Protein AF-A0A7R9XYC4-F1 (afdb_monomer)

Secondary structure (DSSP, 8-state):
--S--HHHHHHHHHHHHHTTSTT----HHHHHHHHHHHHHHHHHHHHHHHHHTTS-TTTHHHHHHHHHHHHHH-HHHHTTTSTT--SHHHHHHHHHHHHHHHHHHHHTSGGGGGHHHHHHHHHHHHHHH-GGGG-

InterPro domains:
  IPR003674 Oligosaccharyl transferase, STT3 subunit [PTHR13872] (1-135)
  IPR048307 Oligosaccharyl transferase STT3, N-terminal domain [PF02516] (3-135)

Mean predicted aligned error: 4.28 Å

Foldseek 3Di:
DPDQCLLVCVLVVVQVVQVVDPPGDDDSLQSLQCVLVVLLLLLLQLQLLVQLPPDDPVCSNVSSVVSSVCSSPPPVSCVCRHGPNNALSSNLSNLVSQLSSLVSQCPPDPVSVVSVVVSVVSLVSNVSRDPVSVD

Nearest PDB structures (foldseek):
  8age-assembly1_A  TM=9.528E-01  e=1.231E-05  Saccharomyces cerevisiae
  8agb-assembly1_A  TM=8.982E-01  e=1.904E-05  Saccharomyces cerevisiae
  8agc-assembly1_A  TM=9.348E-01  e=1.038E-04  Saccharomyces cerevisiae
  7oci-assembly1_F  TM=9.139E-01  e=7.762E-05  Saccharomyces cerevisiae S288C

Structure (mmCIF, N/CA/C/O backbone):
data_AF-A0A7R9XYC4-F1
#
_entry.id   AF-A0A7R9XYC4-F1
#
loop_
_atom_site.group_PDB
_atom_site.id
_atom_site.type_symbol
_atom_site.label_atom_id
_atom_site.label_alt_id
_atom_site.label_comp_id
_atom_site.label_asym_id
_atom_site.label_entity_id
_atom_site.label_seq_id
_atom_site.pdbx_PDB_ins_code
_atom_site.Cartn_x
_atom_site.Cartn_y
_atom_site.Cartn_z
_atom_site.occupancy
_atom_site.B_iso_or_equiv
_atom_site.auth_seq_id
_atom_site.auth_comp_id
_atom_site.auth_asym_id
_atom_site.auth_atom_id
_atom_site.pdbx_PDB_model_num
ATOM 1 N N . THR A 1 1 ? 11.540 -22.189 -12.473 1.00 45.19 1 THR A N 1
ATOM 2 C CA . THR A 1 1 ? 11.626 -20.869 -11.814 1.00 45.19 1 THR A CA 1
ATOM 3 C C . THR A 1 1 ? 10.891 -20.945 -10.492 1.00 45.19 1 THR A C 1
ATOM 5 O O . THR A 1 1 ? 9.683 -21.109 -10.484 1.00 45.19 1 THR A O 1
ATOM 8 N N . THR A 1 2 ? 11.618 -20.912 -9.378 1.00 68.38 2 THR A N 1
ATOM 9 C CA . THR A 1 2 ? 11.099 -21.073 -8.003 1.00 68.38 2 THR A CA 1
ATOM 10 C C . THR A 1 2 ? 11.042 -19.719 -7.289 1.00 68.38 2 THR A C 1
ATOM 12 O O . THR A 1 2 ? 11.655 -19.526 -6.246 1.00 68.38 2 THR A O 1
ATOM 15 N N . ILE A 1 3 ? 10.361 -18.748 -7.905 1.00 80.00 3 ILE A N 1
ATOM 16 C CA . ILE A 1 3 ? 10.294 -17.357 -7.432 1.00 80.00 3 ILE A CA 1
ATOM 17 C C . ILE A 1 3 ? 8.845 -16.885 -7.314 1.00 80.00 3 ILE A C 1
ATOM 19 O O . ILE A 1 3 ? 7.984 -17.325 -8.076 1.00 80.00 3 ILE A O 1
ATOM 23 N N . TYR A 1 4 ? 8.608 -15.965 -6.382 1.00 85.25 4 TYR A N 1
ATOM 24 C CA . TYR A 1 4 ? 7.346 -15.248 -6.216 1.00 85.25 4 TYR A CA 1
ATOM 25 C C . TYR A 1 4 ? 7.124 -14.318 -7.427 1.00 85.25 4 TYR A C 1
ATOM 27 O O . TYR A 1 4 ? 7.972 -13.459 -7.670 1.00 85.25 4 TYR A O 1
ATOM 35 N N . PRO A 1 5 ? 6.058 -14.501 -8.236 1.00 90.38 5 PRO A N 1
ATOM 36 C CA . PRO A 1 5 ? 5.902 -13.796 -9.511 1.00 90.38 5 PRO A CA 1
ATOM 37 C C . PRO A 1 5 ? 5.153 -12.451 -9.402 1.00 90.38 5 PRO A C 1
ATOM 39 O O . PRO A 1 5 ? 4.968 -11.754 -10.403 1.00 90.38 5 PRO A O 1
ATOM 42 N N . GLY A 1 6 ? 4.653 -12.100 -8.212 1.00 88.50 6 GLY A N 1
ATOM 43 C CA . GLY A 1 6 ? 3.747 -10.969 -7.996 1.00 88.50 6 GLY A CA 1
ATOM 44 C C . GLY A 1 6 ? 4.356 -9.620 -8.373 1.00 88.50 6 GLY A C 1
ATOM 45 O O . GLY A 1 6 ? 3.670 -8.784 -8.959 1.00 88.50 6 GLY A O 1
ATOM 46 N N . MET A 1 7 ? 5.654 -9.423 -8.127 1.00 91.31 7 MET A N 1
ATOM 47 C CA . MET A 1 7 ? 6.351 -8.201 -8.530 1.00 91.31 7 MET A CA 1
ATOM 48 C C . MET A 1 7 ? 6.422 -8.061 -10.058 1.00 91.31 7 MET A C 1
ATOM 50 O O . MET A 1 7 ? 6.097 -7.002 -10.590 1.00 91.31 7 MET A O 1
ATOM 54 N N . GLN A 1 8 ? 6.809 -9.117 -10.779 1.00 92.38 8 GLN A N 1
ATOM 55 C CA . GLN A 1 8 ? 6.960 -9.074 -12.236 1.00 92.38 8 GLN A CA 1
ATOM 56 C C . GLN A 1 8 ? 5.610 -8.826 -12.915 1.00 92.38 8 GLN A C 1
ATOM 58 O O . GLN A 1 8 ? 5.532 -8.013 -13.835 1.00 92.38 8 GLN A O 1
ATOM 63 N N . PHE A 1 9 ? 4.537 -9.463 -12.430 1.00 92.62 9 PHE A N 1
ATOM 64 C CA . PHE A 1 9 ? 3.180 -9.183 -12.905 1.00 92.62 9 PHE A CA 1
ATOM 65 C C . PHE A 1 9 ? 2.734 -7.748 -12.596 1.00 92.62 9 PHE A C 1
ATOM 67 O O . PHE A 1 9 ? 2.091 -7.127 -13.439 1.00 92.62 9 PHE A O 1
ATOM 74 N N . THR A 1 10 ? 3.115 -7.193 -11.443 1.00 93.12 10 THR A N 1
ATOM 75 C CA . THR A 1 10 ? 2.818 -5.796 -11.083 1.00 93.12 10 THR A CA 1
ATOM 76 C C . THR A 1 10 ? 3.532 -4.816 -12.010 1.00 93.12 10 THR A C 1
ATOM 78 O O . THR A 1 10 ? 2.886 -3.952 -12.599 1.00 93.12 10 THR A O 1
ATOM 81 N N . ALA A 1 11 ? 4.840 -4.985 -12.217 1.00 93.00 11 ALA A N 1
ATOM 82 C CA . ALA A 1 11 ? 5.628 -4.132 -13.103 1.00 93.00 11 ALA A CA 1
ATOM 83 C C . ALA A 1 11 ? 5.150 -4.218 -14.565 1.00 93.00 11 ALA A C 1
ATOM 85 O O . ALA A 1 11 ? 4.949 -3.190 -15.208 1.00 93.00 11 ALA A O 1
ATOM 86 N N . ALA A 1 12 ? 4.888 -5.427 -15.078 1.00 93.81 12 ALA A N 1
ATOM 87 C CA . ALA A 1 12 ? 4.342 -5.619 -16.423 1.00 93.81 12 ALA A CA 1
ATOM 88 C C . ALA A 1 12 ? 2.922 -5.040 -16.568 1.00 93.81 12 ALA A C 1
ATOM 90 O O . ALA A 1 12 ? 2.599 -4.446 -17.595 1.00 93.81 12 ALA A O 1
ATOM 91 N N . GLY A 1 13 ? 2.083 -5.168 -15.534 1.00 93.38 13 GLY A N 1
ATOM 92 C CA . GLY A 1 13 ? 0.748 -4.573 -15.487 1.00 93.38 13 GLY A CA 1
ATOM 93 C C . GLY A 1 13 ? 0.791 -3.046 -15.546 1.00 93.38 13 GLY A C 1
ATOM 94 O O . GLY A 1 13 ? 0.090 -2.454 -16.362 1.00 93.38 13 GLY A O 1
ATOM 95 N N . ILE A 1 14 ? 1.661 -2.413 -14.751 1.00 93.06 14 ILE A N 1
ATOM 96 C CA . ILE A 1 14 ? 1.870 -0.956 -14.762 1.00 93.06 14 ILE A CA 1
ATOM 97 C C . ILE A 1 14 ? 2.427 -0.497 -16.116 1.00 93.06 14 ILE A C 1
ATOM 99 O O . ILE A 1 14 ? 1.911 0.459 -16.688 1.00 93.06 14 ILE A O 1
ATOM 103 N N . TYR A 1 15 ? 3.425 -1.193 -16.667 1.00 95.25 15 TYR A N 1
ATOM 104 C CA . TYR A 1 15 ? 3.992 -0.886 -17.983 1.00 95.25 15 TYR A CA 1
ATOM 105 C C . TYR A 1 15 ? 2.940 -0.932 -19.102 1.00 95.25 15 TYR A C 1
ATOM 107 O O . TYR A 1 15 ? 2.854 0.000 -19.903 1.00 95.25 15 TYR A O 1
ATOM 115 N N . ASN A 1 16 ? 2.108 -1.977 -19.133 1.00 93.69 16 ASN A N 1
ATOM 116 C CA . ASN A 1 16 ? 1.032 -2.101 -20.116 1.00 93.69 16 ASN A CA 1
ATOM 117 C C . ASN A 1 16 ? -0.069 -1.051 -19.898 1.00 93.69 16 ASN A C 1
ATOM 119 O O . ASN A 1 16 ? -0.597 -0.523 -20.870 1.00 93.69 16 ASN A O 1
ATOM 123 N N . ALA A 1 17 ? -0.404 -0.725 -18.646 1.00 92.62 17 ALA A N 1
ATOM 124 C CA . ALA A 1 17 ? -1.404 0.292 -18.328 1.00 92.62 17 ALA A CA 1
ATOM 125 C C . ALA A 1 17 ? -0.947 1.707 -18.718 1.00 92.62 17 ALA A C 1
ATOM 127 O O . ALA A 1 17 ? -1.745 2.467 -19.256 1.00 92.62 17 ALA A O 1
ATOM 128 N N . LEU A 1 18 ? 0.326 2.053 -18.492 1.00 91.69 18 LEU A N 1
ATOM 129 C CA . LEU A 1 18 ? 0.885 3.356 -18.864 1.00 91.69 18 LEU A CA 1
ATOM 130 C C . LEU A 1 18 ? 0.991 3.519 -20.384 1.00 91.69 18 LEU A C 1
ATOM 132 O O . LEU A 1 18 ? 0.533 4.527 -20.907 1.00 91.69 18 LEU A O 1
ATOM 136 N N . ASN A 1 19 ? 1.509 2.516 -21.100 1.00 92.12 19 ASN A N 1
ATOM 137 C CA . ASN A 1 19 ? 1.622 2.567 -22.565 1.00 92.12 19 ASN A CA 1
ATOM 138 C C . ASN A 1 19 ? 0.281 2.335 -23.302 1.00 92.12 19 ASN A C 1
ATOM 140 O O . ASN A 1 19 ? 0.233 2.413 -24.527 1.00 92.12 19 ASN A O 1
ATOM 144 N N . ALA A 1 20 ? -0.813 2.057 -22.581 1.00 92.19 20 ALA A N 1
ATOM 145 C CA . ALA A 1 20 ? -2.172 2.090 -23.128 1.00 92.19 20 ALA A CA 1
ATOM 146 C C . ALA A 1 20 ? -2.785 3.506 -23.126 1.00 92.19 20 ALA A C 1
ATOM 148 O O . ALA A 1 20 ? -3.834 3.715 -23.739 1.00 92.19 20 ALA A O 1
ATOM 149 N N . ILE A 1 21 ? -2.163 4.475 -22.442 1.00 92.69 21 ILE A N 1
ATOM 150 C CA . ILE A 1 21 ? -2.598 5.874 -22.436 1.00 92.69 21 ILE A CA 1
ATOM 151 C C . ILE A 1 21 ? -2.022 6.566 -23.687 1.00 92.69 21 ILE A C 1
ATOM 153 O O . ILE A 1 21 ? -0.812 6.491 -23.910 1.00 92.69 21 ILE A O 1
ATOM 157 N N . PRO A 1 22 ? -2.845 7.253 -24.504 1.00 89.06 22 PRO A N 1
ATOM 158 C CA . PRO A 1 22 ? -2.348 8.056 -25.619 1.00 89.06 22 PRO A CA 1
ATOM 159 C C . PRO A 1 22 ? -1.287 9.071 -25.173 1.00 89.06 22 PRO A C 1
ATOM 161 O O . PRO A 1 22 ? -1.381 9.634 -24.084 1.00 89.06 22 PRO A O 1
ATOM 164 N N . ASP A 1 23 ? -0.285 9.294 -26.023 1.00 87.75 23 ASP A N 1
ATOM 165 C CA . ASP A 1 23 ? 0.832 10.230 -25.809 1.00 87.75 23 ASP A CA 1
ATOM 166 C C . ASP A 1 23 ? 1.759 9.925 -24.606 1.00 87.75 23 ASP A C 1
ATOM 168 O O . ASP A 1 23 ? 2.667 10.703 -24.310 1.00 87.75 23 ASP A O 1
ATOM 172 N N . VAL A 1 24 ? 1.606 8.767 -23.947 1.00 87.94 24 VAL A N 1
ATOM 173 C CA . VAL A 1 24 ? 2.478 8.305 -22.853 1.00 87.94 24 VAL A CA 1
ATOM 174 C C . VAL A 1 24 ? 3.363 7.150 -23.325 1.00 87.94 24 VAL A C 1
ATOM 176 O O . VAL A 1 24 ? 2.907 6.023 -23.493 1.00 87.94 24 VAL A O 1
ATOM 179 N N . THR A 1 25 ? 4.661 7.415 -23.491 1.00 88.12 25 THR A N 1
ATOM 180 C CA . THR A 1 25 ? 5.680 6.387 -23.771 1.00 88.12 25 THR A CA 1
ATOM 181 C C . THR A 1 25 ? 6.612 6.234 -22.574 1.00 88.12 25 THR A C 1
ATOM 183 O O . THR A 1 25 ? 7.404 7.134 -22.293 1.00 88.12 25 THR A O 1
ATOM 186 N N . VAL A 1 26 ? 6.537 5.102 -21.871 1.00 91.50 26 VAL A N 1
ATOM 187 C CA . VAL A 1 26 ? 7.341 4.829 -20.664 1.00 91.50 26 VAL A CA 1
ATOM 188 C C . VAL A 1 26 ? 8.095 3.521 -20.853 1.00 91.50 26 VAL A C 1
ATOM 190 O O . VAL A 1 26 ? 7.488 2.508 -21.210 1.00 91.50 26 VAL A O 1
ATOM 193 N N . SER A 1 27 ? 9.410 3.509 -20.610 1.00 94.12 27 SER A N 1
ATOM 194 C CA . SER A 1 27 ? 10.187 2.276 -20.733 1.00 94.12 27 SER A CA 1
ATOM 195 C C . SER A 1 27 ? 9.921 1.340 -19.551 1.00 94.12 27 SER A C 1
ATOM 197 O O . SER A 1 27 ? 9.598 1.766 -18.441 1.00 94.12 27 SER A O 1
ATOM 199 N N . LEU A 1 28 ? 10.108 0.033 -19.756 1.00 92.62 28 LEU A N 1
ATOM 200 C CA . LEU A 1 28 ? 10.004 -0.936 -18.660 1.00 92.62 28 LEU A CA 1
ATOM 201 C C . LEU A 1 28 ? 11.035 -0.656 -17.549 1.00 92.62 28 LEU A C 1
ATOM 203 O O . LEU A 1 28 ? 10.770 -0.946 -16.386 1.00 92.62 28 LEU A O 1
ATOM 207 N N . ASN A 1 29 ? 12.187 -0.061 -17.887 1.00 94.06 29 ASN A N 1
ATOM 208 C CA . ASN A 1 29 ? 13.193 0.326 -16.903 1.00 94.06 29 ASN A CA 1
ATOM 209 C C . ASN A 1 29 ? 12.672 1.428 -15.969 1.00 94.06 29 ASN A C 1
ATOM 211 O O . ASN A 1 29 ? 12.776 1.269 -14.755 1.00 94.06 29 ASN A O 1
ATOM 215 N N . ASP A 1 30 ? 12.032 2.468 -16.514 1.00 93.94 30 ASP A N 1
ATOM 216 C CA . ASP A 1 30 ? 11.442 3.557 -15.724 1.00 93.94 30 ASP A CA 1
ATOM 217 C C . ASP A 1 30 ? 10.398 3.014 -14.738 1.00 93.94 30 ASP A C 1
ATOM 219 O O . ASP A 1 30 ? 10.410 3.359 -13.556 1.00 93.94 30 ASP A O 1
ATOM 223 N N . VAL A 1 31 ? 9.534 2.097 -15.194 1.00 93.94 31 VAL A N 1
ATOM 224 C CA . VAL A 1 31 ? 8.543 1.439 -14.327 1.00 93.94 31 VAL A CA 1
ATOM 225 C C . VAL A 1 31 ? 9.228 0.691 -13.183 1.00 93.94 31 VAL A C 1
ATOM 227 O O . VAL A 1 31 ? 8.857 0.886 -12.027 1.00 93.94 31 VAL A O 1
ATOM 230 N N . CYS A 1 32 ? 10.251 -0.119 -13.465 1.00 93.62 32 CYS A N 1
ATOM 231 C CA . CYS A 1 32 ? 10.986 -0.839 -12.423 1.00 93.62 32 CYS A CA 1
ATOM 232 C C . CYS A 1 32 ? 11.729 0.102 -11.454 1.00 93.62 32 CYS A C 1
ATOM 234 O O . CYS A 1 32 ? 11.804 -0.184 -10.261 1.00 93.62 32 CYS A O 1
ATOM 236 N N . VAL A 1 33 ? 12.241 1.241 -11.927 1.00 94.56 33 VAL A N 1
ATOM 237 C CA . VAL A 1 33 ? 12.933 2.232 -11.086 1.00 94.56 33 VAL A CA 1
ATOM 238 C C . VAL A 1 33 ? 11.961 2.979 -10.168 1.00 94.56 33 VAL A C 1
ATOM 240 O O . VAL A 1 33 ? 12.265 3.160 -8.987 1.00 94.56 33 VAL A O 1
ATOM 243 N N . PHE A 1 34 ? 10.790 3.392 -10.662 1.00 94.38 34 PHE A N 1
ATOM 244 C CA . PHE A 1 34 ? 9.845 4.211 -9.890 1.00 94.38 34 PHE A CA 1
ATOM 245 C C . PHE A 1 34 ? 8.793 3.413 -9.103 1.00 94.38 34 PHE A C 1
ATOM 247 O O . PHE A 1 34 ? 8.240 3.946 -8.138 1.00 94.38 34 PHE A O 1
ATOM 254 N N . MET A 1 35 ? 8.538 2.142 -9.438 1.00 94.19 35 MET A N 1
ATOM 255 C CA . MET A 1 35 ? 7.568 1.302 -8.719 1.00 94.19 35 MET A CA 1
ATOM 256 C C . MET A 1 35 ? 7.848 1.208 -7.202 1.00 94.19 35 MET A C 1
ATOM 258 O O . MET A 1 35 ? 6.901 1.434 -6.447 1.00 94.19 35 MET A O 1
ATOM 262 N N . PRO A 1 36 ? 9.084 0.968 -6.706 1.00 93.88 36 PRO A N 1
ATOM 263 C CA . PRO A 1 36 ? 9.359 0.930 -5.265 1.00 93.88 36 PRO A CA 1
ATOM 264 C C . PRO A 1 36 ? 8.945 2.218 -4.541 1.00 93.88 36 PRO A C 1
ATOM 266 O O . PRO A 1 36 ? 8.284 2.170 -3.502 1.00 93.88 36 PRO A O 1
ATOM 269 N N . ALA A 1 37 ? 9.251 3.375 -5.138 1.00 94.00 37 ALA A N 1
ATOM 270 C CA . ALA A 1 37 ? 8.909 4.679 -4.583 1.00 94.00 37 ALA A CA 1
ATOM 271 C C . ALA A 1 37 ? 7.388 4.918 -4.572 1.00 94.00 37 ALA A C 1
ATOM 273 O O . ALA A 1 37 ? 6.848 5.357 -3.557 1.00 94.00 37 ALA A O 1
ATOM 274 N N . ALA A 1 38 ? 6.676 4.575 -5.651 1.00 94.19 38 ALA A N 1
ATOM 275 C CA . ALA A 1 38 ? 5.216 4.688 -5.709 1.00 94.19 38 ALA A CA 1
ATOM 276 C C . ALA A 1 38 ? 4.521 3.785 -4.669 1.00 94.19 38 ALA A C 1
ATOM 278 O O . ALA A 1 38 ? 3.602 4.219 -3.971 1.00 94.19 38 ALA A O 1
ATOM 279 N N . PHE A 1 39 ? 5.001 2.550 -4.506 1.00 93.75 39 PHE A N 1
ATOM 280 C CA . PHE A 1 39 ? 4.482 1.614 -3.509 1.00 93.75 39 PHE A CA 1
ATOM 281 C C . PHE A 1 39 ? 4.793 2.069 -2.072 1.00 93.75 39 PHE A C 1
ATOM 283 O O . PHE A 1 39 ? 3.929 1.960 -1.204 1.00 93.75 39 PHE A O 1
ATOM 290 N N . SER A 1 40 ? 5.935 2.723 -1.820 1.00 93.44 40 SER A N 1
ATOM 291 C CA . SER A 1 40 ? 6.249 3.319 -0.507 1.00 93.44 40 SER A CA 1
ATOM 292 C C . SER A 1 40 ? 5.189 4.322 -0.012 1.00 93.44 40 SER A C 1
ATOM 294 O O . SER A 1 40 ? 4.877 4.358 1.187 1.00 93.44 40 SER A O 1
ATOM 296 N N . VAL A 1 41 ? 4.596 5.095 -0.932 1.00 95.00 41 VAL A N 1
ATOM 297 C CA . VAL A 1 41 ? 3.526 6.060 -0.642 1.00 95.00 41 VAL A CA 1
ATOM 298 C C . VAL A 1 41 ? 2.235 5.320 -0.297 1.00 95.00 41 VAL A C 1
ATOM 300 O O . VAL A 1 41 ? 1.602 5.637 0.708 1.00 95.00 41 VAL A O 1
ATOM 303 N N . LEU A 1 42 ? 1.879 4.287 -1.066 1.00 95.12 42 LEU A N 1
ATOM 304 C CA . LEU A 1 42 ? 0.715 3.438 -0.787 1.00 95.12 42 LEU A CA 1
ATOM 305 C C . LEU A 1 42 ? 0.833 2.727 0.571 1.00 95.12 42 LEU A C 1
ATOM 307 O O . LEU A 1 42 ? -0.123 2.739 1.343 1.00 95.12 42 LEU A O 1
ATOM 311 N N . ALA A 1 43 ? 2.007 2.185 0.909 1.00 95.25 43 ALA A N 1
ATOM 312 C CA . ALA A 1 43 ? 2.271 1.602 2.225 1.00 95.25 43 ALA A CA 1
ATOM 313 C C . ALA A 1 43 ? 2.085 2.626 3.357 1.00 95.25 43 ALA A C 1
ATOM 315 O O . ALA A 1 43 ? 1.465 2.327 4.376 1.00 95.25 43 ALA A O 1
ATOM 316 N N . SER A 1 44 ? 2.565 3.859 3.163 1.00 96.00 44 SER A N 1
ATOM 317 C CA . SER A 1 44 ? 2.388 4.947 4.134 1.00 96.00 44 SER A CA 1
ATOM 318 C C . SER A 1 44 ? 0.912 5.306 4.330 1.00 96.00 44 SER A C 1
ATOM 320 O O . SER A 1 44 ? 0.467 5.465 5.467 1.00 96.00 44 SER A O 1
ATOM 322 N N . LEU A 1 45 ? 0.127 5.351 3.247 1.00 96.50 45 LEU A N 1
ATOM 323 C CA . LEU A 1 45 ? -1.321 5.572 3.299 1.00 96.50 45 LEU A CA 1
ATOM 324 C C . LEU A 1 45 ? -2.065 4.425 4.000 1.00 96.50 45 LEU A C 1
ATOM 326 O O . LEU A 1 45 ? -2.943 4.696 4.819 1.00 96.50 45 LEU A O 1
ATOM 330 N N . PHE A 1 46 ? -1.710 3.161 3.746 1.00 96.62 46 PHE A N 1
ATOM 331 C CA . PHE A 1 46 ? -2.316 2.022 4.444 1.00 96.62 46 PHE A CA 1
ATOM 332 C C . PHE A 1 46 ? -1.968 2.002 5.937 1.00 96.62 46 PHE A C 1
ATOM 334 O O . PHE A 1 46 ? -2.862 1.794 6.755 1.00 96.62 46 PHE A O 1
ATOM 341 N N . THR A 1 47 ? -0.724 2.311 6.319 1.00 96.56 47 THR A N 1
ATOM 342 C CA . THR A 1 47 ? -0.334 2.511 7.727 1.00 96.56 47 THR A CA 1
ATOM 343 C C . THR A 1 47 ? -1.147 3.635 8.383 1.00 96.56 47 THR A C 1
ATOM 345 O O . THR A 1 47 ? -1.639 3.474 9.501 1.00 96.56 47 THR A O 1
ATOM 348 N N . GLY A 1 48 ? -1.389 4.736 7.662 1.00 96.75 48 GLY A N 1
ATOM 349 C CA . GLY A 1 48 ? -2.335 5.783 8.063 1.00 96.75 48 GLY A CA 1
ATOM 350 C C . GLY A 1 48 ? -3.762 5.275 8.266 1.00 96.75 48 GLY A C 1
ATOM 351 O O . GLY A 1 48 ? -4.392 5.593 9.270 1.00 96.75 48 GLY A O 1
ATOM 352 N N . GLY A 1 49 ? -4.261 4.445 7.348 1.00 95.88 49 GLY A N 1
ATOM 353 C CA . GLY A 1 49 ? -5.579 3.812 7.436 1.00 95.88 49 GLY A CA 1
ATOM 354 C C . GLY A 1 49 ? -5.721 2.864 8.631 1.00 95.88 49 GLY A C 1
ATOM 355 O O . GLY A 1 49 ? -6.759 2.867 9.292 1.00 95.88 49 GLY A O 1
ATOM 356 N N . ILE A 1 50 ? -4.674 2.100 8.963 1.00 96.19 50 ILE A N 1
ATOM 357 C CA . ILE A 1 50 ? -4.632 1.250 10.167 1.00 96.19 50 ILE A CA 1
ATOM 358 C C . ILE A 1 50 ? -4.731 2.105 11.437 1.00 96.19 50 ILE A C 1
ATOM 360 O O . ILE A 1 50 ? -5.417 1.695 12.368 1.00 96.19 50 ILE A O 1
ATOM 364 N N . ALA A 1 51 ? -4.084 3.277 11.463 1.00 96.12 51 ALA A N 1
ATOM 365 C CA . ALA A 1 51 ? -4.112 4.226 12.581 1.00 96.12 51 ALA A CA 1
ATOM 366 C C . ALA A 1 51 ? -5.346 5.157 12.610 1.00 96.12 51 ALA A C 1
ATOM 368 O O . ALA A 1 51 ? -5.602 5.800 13.630 1.00 96.12 51 ALA A O 1
ATOM 369 N N . TRP A 1 52 ? -6.101 5.245 11.508 1.00 95.38 52 TRP A N 1
ATOM 370 C CA . TRP A 1 52 ? -7.437 5.853 11.450 1.00 95.38 52 TRP A CA 1
ATOM 371 C C . TRP A 1 52 ? -8.492 4.914 12.037 1.00 95.38 52 TRP A C 1
ATOM 373 O O . TRP A 1 52 ? -9.370 5.322 12.805 1.00 95.38 52 TRP A O 1
ATOM 383 N N . GLU A 1 53 ? -8.397 3.632 11.683 1.00 93.44 53 GLU A N 1
ATOM 384 C CA . GLU A 1 53 ? -8.907 2.582 12.549 1.00 93.44 53 GLU A CA 1
ATOM 385 C C . GLU A 1 53 ? -8.004 2.460 13.794 1.00 93.44 53 GLU A C 1
ATOM 387 O O . GLU A 1 53 ? -7.113 3.273 14.005 1.00 93.44 53 GLU A O 1
ATOM 392 N N . ALA A 1 54 ? -8.289 1.528 14.706 1.00 92.31 54 ALA A N 1
ATOM 393 C CA . ALA A 1 54 ? -7.812 1.561 16.098 1.00 92.31 54 ALA A CA 1
ATOM 394 C C . ALA A 1 54 ? -8.237 2.829 16.885 1.00 92.31 54 ALA A C 1
ATOM 396 O O . ALA A 1 54 ? -9.023 2.683 17.819 1.00 92.31 54 ALA A O 1
ATOM 397 N N . ALA A 1 55 ? -7.794 4.031 16.494 1.00 92.94 55 ALA A N 1
ATOM 398 C CA . ALA A 1 55 ? -7.946 5.309 17.191 1.00 92.94 55 ALA A CA 1
ATOM 399 C C . ALA A 1 55 ? -9.389 5.701 17.572 1.00 92.94 55 ALA A C 1
ATOM 401 O O . ALA A 1 55 ? -10.366 5.442 16.859 1.00 92.94 55 ALA A O 1
ATOM 402 N N . SER A 1 56 ? -9.491 6.404 18.705 1.00 89.44 56 SER A N 1
ATOM 403 C CA . SER A 1 56 ? -10.726 6.994 19.233 1.00 89.44 56 SER A CA 1
ATOM 404 C C . SER A 1 56 ? -11.279 8.083 18.315 1.00 89.44 56 SER A C 1
ATOM 406 O O . SER A 1 56 ? -10.526 8.806 17.665 1.00 89.44 56 SER A O 1
ATOM 408 N N . GLU A 1 57 ? -12.603 8.250 18.302 1.00 87.81 57 GLU A N 1
ATOM 409 C CA . GLU A 1 57 ? -13.315 9.039 17.283 1.00 87.81 57 GLU A CA 1
ATOM 410 C C . GLU A 1 57 ? -12.852 10.492 17.142 1.00 87.81 57 GLU A C 1
ATOM 412 O O . GLU A 1 57 ? -12.719 10.962 16.016 1.00 87.81 57 GLU A O 1
ATOM 417 N N . GLY A 1 58 ? -12.519 11.166 18.247 1.00 88.50 58 GLY A N 1
ATOM 418 C CA . GLY A 1 58 ? -12.009 12.542 18.220 1.00 88.50 58 GLY A CA 1
ATOM 419 C C . GLY A 1 58 ? -10.596 12.709 17.640 1.00 88.50 58 GLY A C 1
ATOM 420 O O . GLY A 1 58 ? -10.229 13.822 17.282 1.00 88.50 58 GLY A O 1
ATOM 421 N N . ASN A 1 59 ? -9.812 11.630 17.518 1.00 92.81 59 ASN A N 1
ATOM 422 C CA . ASN A 1 59 ? -8.382 11.691 17.180 1.00 92.81 59 ASN A CA 1
ATOM 423 C C . ASN A 1 59 ? -8.006 10.993 15.860 1.00 92.81 59 ASN A C 1
ATOM 425 O O . ASN A 1 59 ? -6.843 11.064 15.467 1.00 92.81 59 ASN A O 1
ATOM 429 N N . LYS A 1 60 ? -8.950 10.345 15.156 1.00 92.56 60 LYS A N 1
ATOM 430 C CA . LYS A 1 60 ? -8.673 9.503 13.968 1.00 92.56 60 LYS A CA 1
ATOM 431 C C . LYS A 1 60 ? -7.813 10.195 12.905 1.00 92.56 60 LYS A C 1
ATOM 433 O O . LYS A 1 60 ? -6.831 9.620 12.445 1.00 92.56 60 LYS A O 1
ATOM 438 N N . ALA A 1 61 ? -8.140 11.443 12.560 1.00 93.75 61 ALA A N 1
ATOM 439 C CA . ALA A 1 61 ? -7.380 12.219 11.579 1.00 93.75 61 ALA A CA 1
ATOM 440 C C . ALA A 1 61 ? -5.943 12.504 12.048 1.00 93.75 61 ALA A C 1
ATOM 442 O O . ALA A 1 61 ? -4.996 12.269 11.302 1.00 93.75 61 ALA A O 1
ATOM 443 N N . SER A 1 62 ? -5.771 12.941 13.298 1.00 94.81 62 SER A N 1
ATOM 444 C CA . SER A 1 62 ? -4.458 13.216 13.891 1.00 94.81 62 SER A CA 1
ATOM 445 C C . SER A 1 62 ? -3.592 11.955 13.965 1.00 94.81 62 SER A C 1
ATOM 447 O O . SER A 1 62 ? -2.430 11.985 13.567 1.00 94.81 62 SER A O 1
ATOM 449 N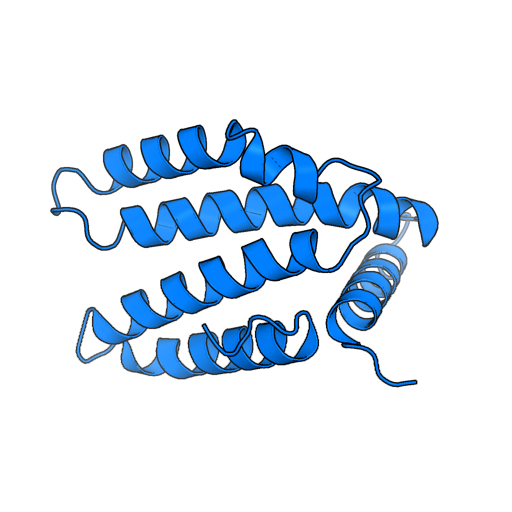 N . SER A 1 63 ? -4.161 10.830 14.412 1.00 95.38 63 SER A N 1
ATOM 450 C CA . SER A 1 63 ? -3.475 9.533 14.469 1.00 95.38 63 SER A CA 1
ATOM 451 C C . SER A 1 63 ? -3.044 9.046 13.084 1.00 95.38 63 SER A C 1
ATOM 453 O O . SER A 1 63 ? -1.899 8.626 12.921 1.00 95.38 63 SER A O 1
ATOM 455 N N . ALA A 1 64 ? -3.912 9.166 12.075 1.00 96.00 64 ALA A N 1
ATOM 456 C CA . ALA A 1 64 ? -3.594 8.797 10.699 1.00 96.00 64 ALA A CA 1
ATOM 457 C C . ALA A 1 64 ? -2.475 9.664 10.101 1.00 96.00 64 ALA A C 1
ATOM 459 O O . ALA A 1 64 ? -1.526 9.128 9.536 1.00 96.00 64 ALA A O 1
ATOM 460 N N . VAL A 1 65 ? -2.544 10.992 10.260 1.00 96.62 65 VAL A N 1
ATOM 461 C CA . VAL A 1 65 ? -1.520 11.923 9.749 1.00 96.62 65 VAL A CA 1
ATOM 462 C C . VAL A 1 65 ? -0.160 11.669 10.401 1.00 96.62 65 VAL A C 1
ATOM 464 O O . VAL A 1 65 ? 0.845 11.611 9.695 1.00 96.62 65 VAL A O 1
ATOM 467 N N . VAL A 1 66 ? -0.115 11.452 11.721 1.00 96.75 66 VAL A N 1
ATOM 468 C CA . VAL A 1 66 ? 1.132 11.110 12.427 1.00 96.75 66 VAL A CA 1
ATOM 469 C C . VAL A 1 66 ? 1.693 9.772 11.939 1.00 96.75 66 VAL A C 1
ATOM 471 O O . VAL A 1 66 ? 2.890 9.680 11.676 1.00 96.75 66 VAL A O 1
ATOM 474 N N . ALA A 1 67 ? 0.851 8.751 11.753 1.00 96.62 67 ALA A N 1
ATOM 475 C CA . ALA A 1 67 ? 1.286 7.448 11.251 1.00 96.62 67 ALA A CA 1
ATOM 476 C C . ALA A 1 67 ? 1.831 7.516 9.809 1.00 96.62 67 ALA A C 1
ATOM 478 O O . ALA A 1 67 ? 2.878 6.931 9.532 1.00 96.62 67 ALA A O 1
ATOM 479 N N . ILE A 1 68 ? 1.182 8.277 8.916 1.00 97.00 68 ILE A N 1
ATOM 480 C CA . ILE A 1 68 ? 1.670 8.536 7.548 1.00 97.00 68 ILE A CA 1
ATOM 481 C C . ILE A 1 68 ? 3.023 9.251 7.596 1.00 97.00 68 ILE A C 1
ATOM 483 O O . ILE A 1 68 ? 3.968 8.808 6.949 1.00 97.00 68 ILE A O 1
ATOM 487 N N . ALA A 1 69 ? 3.132 10.330 8.378 1.00 96.50 69 ALA A N 1
ATOM 488 C CA . ALA A 1 69 ? 4.352 11.128 8.474 1.00 96.50 69 ALA A CA 1
ATOM 489 C C . ALA A 1 69 ? 5.537 10.312 9.014 1.00 96.50 69 ALA A C 1
ATOM 491 O O . ALA A 1 69 ? 6.633 10.392 8.464 1.00 96.50 69 ALA A O 1
ATOM 492 N N . VAL A 1 70 ? 5.316 9.489 10.046 1.00 96.56 70 VAL A N 1
ATOM 493 C CA . VAL A 1 70 ? 6.346 8.601 10.606 1.00 96.56 70 VAL A CA 1
ATOM 494 C C . VAL A 1 70 ? 6.748 7.516 9.605 1.00 96.56 70 VAL A C 1
ATOM 496 O O . VAL A 1 70 ? 7.942 7.288 9.427 1.00 96.56 70 VAL A O 1
ATOM 499 N N . MET A 1 71 ? 5.792 6.874 8.924 1.00 95.62 71 MET A N 1
ATOM 500 C CA .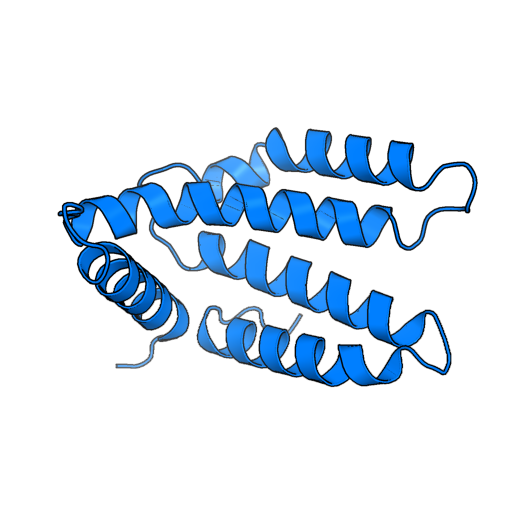 MET A 1 71 ? 6.091 5.833 7.932 1.00 95.62 71 MET A CA 1
ATOM 501 C C . MET A 1 71 ? 6.878 6.393 6.737 1.00 95.62 71 MET A C 1
ATOM 503 O O . MET A 1 71 ? 7.843 5.772 6.297 1.00 95.62 71 MET A O 1
ATOM 507 N N . ALA A 1 72 ? 6.524 7.592 6.263 1.00 94.12 72 ALA A N 1
ATOM 508 C CA . ALA A 1 72 ? 7.152 8.234 5.110 1.00 94.12 72 ALA A CA 1
ATOM 509 C C . ALA A 1 72 ? 8.634 8.599 5.323 1.00 94.12 72 ALA A C 1
ATOM 511 O O . ALA A 1 72 ? 9.397 8.612 4.360 1.00 94.12 72 ALA A O 1
ATOM 512 N N . ILE A 1 73 ? 9.054 8.887 6.563 1.00 94.31 73 ILE A N 1
ATOM 513 C CA . ILE A 1 73 ? 10.446 9.264 6.883 1.00 94.31 73 ILE A CA 1
ATOM 514 C C . ILE A 1 73 ? 11.265 8.138 7.529 1.00 94.31 73 ILE A C 1
ATOM 516 O O . ILE A 1 73 ? 12.456 8.320 7.766 1.00 94.31 73 ILE A O 1
ATOM 520 N N . GLN A 1 74 ? 10.651 6.995 7.851 1.00 94.56 74 GLN A N 1
ATOM 521 C CA . GLN A 1 74 ? 11.290 5.905 8.592 1.00 94.56 74 GLN A CA 1
ATOM 522 C C . GLN A 1 74 ? 12.440 5.274 7.776 1.00 94.56 74 GLN A C 1
ATOM 524 O O . GLN A 1 74 ? 12.167 4.611 6.770 1.00 94.56 74 GLN A O 1
ATOM 529 N N . PRO A 1 75 ? 13.717 5.380 8.211 1.00 91.88 75 PRO A N 1
ATOM 530 C CA . PRO A 1 75 ? 14.850 4.830 7.463 1.00 91.88 75 PRO A CA 1
ATOM 531 C C . PRO A 1 75 ? 14.723 3.335 7.138 1.00 91.88 75 PRO A C 1
ATOM 533 O O . PRO A 1 75 ? 15.097 2.911 6.048 1.00 91.88 75 PRO A O 1
ATOM 536 N N . GLY A 1 76 ? 14.138 2.535 8.040 1.00 90.31 76 GLY A N 1
ATOM 537 C CA . GLY A 1 76 ? 13.912 1.101 7.821 1.00 90.31 76 GLY A CA 1
ATOM 538 C C . GLY A 1 76 ? 12.963 0.762 6.661 1.00 90.31 76 GLY A C 1
ATOM 539 O O . GLY A 1 76 ? 13.098 -0.315 6.074 1.00 90.31 76 GLY A O 1
ATOM 540 N N . HIS A 1 77 ? 12.043 1.677 6.325 1.00 91.75 77 HIS A N 1
ATOM 541 C CA . HIS A 1 77 ? 11.145 1.599 5.164 1.00 91.75 77 HIS A CA 1
ATOM 542 C C . HIS A 1 77 ? 11.836 2.154 3.91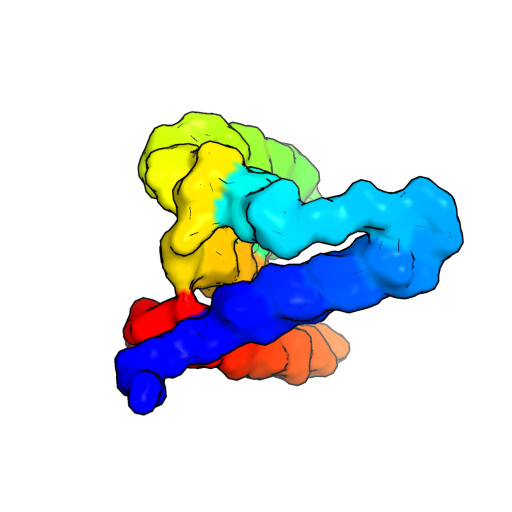3 1.00 91.75 77 HIS A C 1
ATOM 544 O O . HIS A 1 77 ? 11.899 1.486 2.884 1.00 91.75 77 HIS A O 1
ATOM 550 N N . LEU A 1 78 ? 12.471 3.326 4.027 1.00 90.62 78 LEU A N 1
ATOM 551 C CA . LEU A 1 78 ? 13.156 3.986 2.908 1.00 90.62 78 LEU A CA 1
ATOM 552 C C . LEU A 1 78 ? 14.268 3.127 2.287 1.00 90.62 78 LEU A C 1
ATOM 554 O O . LEU A 1 78 ? 14.357 3.051 1.063 1.00 90.62 78 LEU A O 1
ATOM 558 N N . MET A 1 79 ? 15.062 2.413 3.095 1.00 90.25 79 MET A N 1
ATOM 559 C CA . MET A 1 79 ? 16.107 1.500 2.594 1.00 90.25 79 MET A CA 1
ATOM 560 C C . MET A 1 79 ? 15.570 0.376 1.688 1.00 90.25 79 MET A C 1
ATOM 562 O O . MET A 1 79 ? 16.334 -0.181 0.906 1.00 90.25 79 MET A O 1
ATOM 566 N N . ARG A 1 80 ? 14.275 0.048 1.779 1.00 87.19 80 ARG A N 1
ATOM 567 C CA . ARG A 1 80 ? 13.605 -1.026 1.025 1.00 87.19 80 ARG A CA 1
ATOM 568 C C . ARG A 1 80 ? 12.731 -0.521 -0.118 1.00 87.19 80 ARG A C 1
ATOM 570 O O . ARG A 1 80 ? 12.137 -1.320 -0.835 1.00 87.19 80 ARG A O 1
ATOM 577 N N . SER A 1 81 ? 12.560 0.793 -0.244 1.00 90.06 81 SER A N 1
ATOM 578 C CA . SER A 1 81 ? 11.581 1.388 -1.163 1.00 90.06 81 SER A CA 1
ATOM 579 C C . SER A 1 81 ? 12.085 2.654 -1.865 1.00 90.06 81 SER A C 1
ATOM 581 O O . SER A 1 81 ? 11.301 3.389 -2.463 1.00 90.06 81 SER A O 1
ATOM 583 N N . VAL A 1 82 ? 13.395 2.915 -1.813 1.00 91.06 82 VAL A N 1
ATOM 584 C CA . VAL A 1 82 ? 14.046 3.969 -2.601 1.00 91.06 82 VAL A CA 1
ATOM 585 C C . VAL A 1 82 ? 13.906 3.688 -4.104 1.00 91.06 82 VAL A C 1
ATOM 587 O O . VAL A 1 82 ? 13.878 2.534 -4.536 1.00 91.06 82 VAL A O 1
ATOM 590 N N . ALA A 1 83 ? 13.818 4.741 -4.921 1.00 90.88 83 ALA A N 1
ATOM 591 C CA . ALA A 1 83 ? 13.794 4.597 -6.375 1.00 90.88 83 ALA A CA 1
ATOM 592 C C . ALA A 1 83 ? 15.028 3.810 -6.865 1.00 90.88 83 ALA A C 1
ATOM 594 O O . ALA A 1 83 ? 16.152 4.073 -6.440 1.00 90.88 83 ALA A O 1
ATOM 595 N N . GLY A 1 84 ? 14.804 2.822 -7.731 1.00 88.38 84 GLY A N 1
ATOM 596 C CA . GLY A 1 84 ? 15.819 1.872 -8.195 1.00 88.38 84 GLY A CA 1
ATOM 597 C C . GLY A 1 84 ? 15.984 0.607 -7.336 1.00 88.38 84 GLY A C 1
ATOM 598 O O . GLY A 1 84 ? 16.539 -0.370 -7.834 1.00 88.38 84 GLY A O 1
ATOM 599 N N . ALA A 1 85 ? 15.465 0.557 -6.101 1.00 89.19 85 ALA A N 1
ATOM 600 C CA . ALA A 1 85 ? 15.483 -0.652 -5.264 1.00 89.19 85 ALA A CA 1
ATOM 601 C C . ALA A 1 85 ? 14.354 -1.629 -5.648 1.00 89.19 85 ALA A C 1
ATOM 603 O O . ALA A 1 85 ? 13.401 -1.849 -4.900 1.00 89.19 85 ALA A O 1
ATOM 604 N N 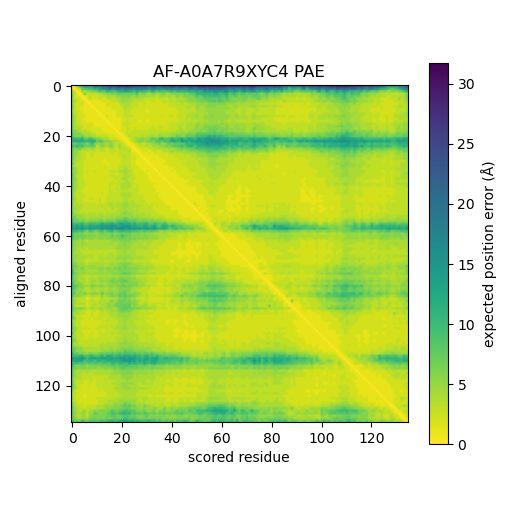. PHE A 1 86 ? 14.450 -2.197 -6.851 1.00 90.19 86 PHE A N 1
ATOM 605 C CA . PHE A 1 86 ? 13.482 -3.146 -7.408 1.00 90.19 86 PHE A CA 1
ATOM 606 C C . PHE A 1 86 ? 13.642 -4.552 -6.793 1.00 90.19 86 PHE A C 1
ATOM 608 O O . PHE A 1 86 ? 14.083 -5.493 -7.450 1.00 90.19 86 PHE A O 1
ATOM 615 N N . ASP A 1 87 ? 13.301 -4.677 -5.508 1.00 90.38 87 ASP A N 1
ATOM 616 C CA . ASP A 1 87 ? 13.282 -5.936 -4.751 1.00 90.38 87 ASP A CA 1
ATOM 617 C C . ASP A 1 87 ? 11.911 -6.178 -4.089 1.00 90.38 87 ASP A C 1
ATOM 619 O O . ASP A 1 87 ? 11.114 -5.253 -3.898 1.00 90.38 87 ASP A O 1
ATOM 623 N N . ASN A 1 88 ? 11.599 -7.441 -3.785 1.00 88.38 88 ASN A N 1
ATOM 624 C CA . ASN A 1 88 ? 10.275 -7.926 -3.386 1.00 88.38 88 ASN A CA 1
ATOM 625 C C . ASN A 1 88 ? 9.758 -7.232 -2.123 1.00 88.38 88 ASN A C 1
ATOM 627 O O . ASN A 1 88 ? 8.553 -7.037 -1.978 1.00 88.38 88 ASN A O 1
ATOM 631 N N . GLU A 1 89 ? 10.659 -6.806 -1.236 1.00 86.62 89 GLU A N 1
ATOM 632 C CA . GLU A 1 89 ? 10.313 -6.081 -0.013 1.00 86.62 89 GLU A CA 1
ATOM 633 C C . GLU A 1 89 ? 9.544 -4.773 -0.302 1.00 86.62 89 GLU A C 1
ATOM 635 O O . GLU A 1 89 ? 8.621 -4.434 0.439 1.00 86.62 89 GLU A O 1
ATOM 640 N N . SER A 1 90 ? 9.833 -4.087 -1.417 1.00 85.62 90 SER A N 1
ATOM 641 C CA . SER A 1 90 ? 9.174 -2.824 -1.800 1.00 85.62 90 SER A CA 1
ATOM 642 C C . SER A 1 90 ? 7.660 -2.972 -2.030 1.00 85.62 90 SER A C 1
ATOM 644 O O . SER A 1 90 ? 6.855 -2.162 -1.562 1.00 85.62 90 SER A O 1
ATOM 646 N N . VAL A 1 91 ? 7.252 -4.052 -2.703 1.00 90.31 91 VAL A N 1
ATOM 647 C CA . VAL A 1 91 ? 5.843 -4.407 -2.933 1.00 90.31 91 VAL A CA 1
ATOM 648 C C . VAL A 1 91 ? 5.238 -5.135 -1.731 1.00 90.31 91 VAL A C 1
ATOM 650 O O . VAL A 1 91 ? 4.062 -4.923 -1.425 1.00 90.31 91 VAL A O 1
ATOM 653 N N . ALA A 1 92 ? 6.032 -5.926 -1.001 1.00 91.12 92 ALA A N 1
ATOM 654 C CA . ALA A 1 92 ? 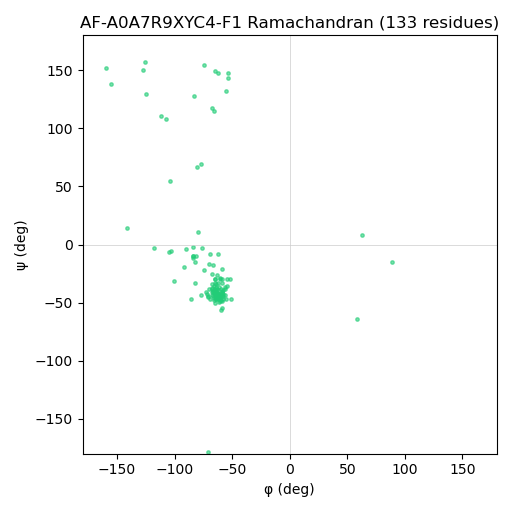5.592 -6.668 0.179 1.00 91.12 92 ALA A CA 1
ATOM 655 C C . ALA A 1 92 ? 5.093 -5.758 1.308 1.00 91.12 92 ALA A C 1
ATOM 657 O O . ALA A 1 92 ? 4.019 -6.004 1.855 1.00 91.12 92 ALA A O 1
ATOM 658 N N . VAL A 1 93 ? 5.823 -4.680 1.627 1.00 92.25 93 VAL A N 1
ATOM 659 C CA . VAL A 1 93 ? 5.443 -3.747 2.707 1.00 92.25 93 VAL A CA 1
ATOM 660 C C . VAL A 1 93 ? 4.098 -3.069 2.412 1.00 92.25 93 VAL A C 1
ATOM 662 O O . VAL A 1 93 ? 3.291 -2.848 3.315 1.00 92.25 93 VAL A O 1
ATOM 665 N N . THR A 1 94 ? 3.795 -2.815 1.138 1.00 93.50 94 THR A N 1
ATOM 666 C CA . THR A 1 94 ? 2.483 -2.304 0.707 1.00 93.50 94 THR A CA 1
ATOM 667 C C . THR A 1 94 ? 1.397 -3.376 0.795 1.00 93.50 94 THR A C 1
ATOM 669 O O . THR A 1 94 ? 0.285 -3.097 1.240 1.00 93.50 94 THR A O 1
ATOM 672 N N . ALA A 1 95 ? 1.710 -4.613 0.400 1.00 93.75 95 ALA A N 1
ATOM 673 C CA . ALA A 1 95 ? 0.770 -5.729 0.431 1.00 93.75 95 ALA A CA 1
ATOM 674 C C . ALA A 1 95 ? 0.344 -6.092 1.865 1.00 93.75 95 ALA A C 1
ATOM 676 O O . ALA A 1 95 ? -0.847 -6.277 2.122 1.00 93.75 95 ALA A O 1
ATOM 677 N N . ILE A 1 96 ? 1.288 -6.139 2.812 1.00 94.44 96 ILE A N 1
ATOM 678 C CA . ILE A 1 96 ? 1.007 -6.474 4.216 1.00 94.44 96 ILE A CA 1
ATOM 679 C C . ILE A 1 96 ? 0.235 -5.355 4.931 1.00 94.44 96 ILE A C 1
ATOM 681 O O . ILE A 1 96 ? -0.771 -5.625 5.587 1.00 94.44 96 ILE A O 1
ATOM 685 N N . THR A 1 97 ? 0.627 -4.088 4.743 1.00 95.00 97 THR A N 1
ATOM 686 C CA . THR A 1 97 ? -0.093 -2.937 5.321 1.00 95.00 97 THR A CA 1
ATOM 687 C C . THR A 1 97 ? -1.499 -2.803 4.734 1.00 95.00 97 THR A C 1
ATOM 689 O O . THR A 1 97 ? -2.457 -2.620 5.484 1.00 95.00 97 THR A O 1
ATOM 692 N N . GLY A 1 98 ? -1.662 -2.991 3.420 1.00 95.00 98 GLY A N 1
ATOM 693 C CA . GLY A 1 98 ? -2.974 -3.053 2.774 1.00 95.00 98 GLY A CA 1
ATOM 694 C C . GLY A 1 98 ? -3.841 -4.196 3.309 1.00 95.00 98 GLY A C 1
ATOM 695 O O . GLY A 1 98 ? -5.002 -3.979 3.652 1.00 95.00 98 GLY A O 1
ATOM 696 N N . THR A 1 99 ? -3.273 -5.396 3.460 1.00 96.00 99 THR A N 1
ATOM 697 C CA . THR A 1 99 ? -3.985 -6.561 4.012 1.00 96.00 99 THR A CA 1
ATOM 698 C C . THR A 1 99 ? -4.474 -6.298 5.435 1.00 96.00 99 THR A C 1
ATOM 700 O O . THR A 1 99 ? -5.661 -6.487 5.707 1.00 96.00 99 THR A O 1
ATOM 703 N N . PHE A 1 100 ? -3.616 -5.790 6.329 1.00 95.44 100 PHE A N 1
ATOM 704 C CA . PHE A 1 100 ? -4.023 -5.444 7.695 1.00 95.44 100 PHE A CA 1
ATOM 705 C C . PHE A 1 100 ? -5.057 -4.314 7.738 1.00 95.44 100 PHE A C 1
ATOM 707 O O . PHE A 1 100 ? -6.004 -4.400 8.520 1.00 95.44 100 PHE A O 1
ATOM 714 N N . TYR A 1 101 ? -4.938 -3.295 6.882 1.00 96.12 101 TYR A N 1
ATOM 715 C CA . TYR A 1 101 ? -5.941 -2.234 6.780 1.00 96.12 101 TYR A CA 1
ATOM 716 C C . TYR A 1 101 ? -7.326 -2.793 6.419 1.00 96.12 101 TYR A C 1
ATOM 718 O O . TYR A 1 101 ? -8.292 -2.575 7.155 1.00 96.12 101 TYR A O 1
ATOM 726 N N . TRP A 1 102 ? -7.431 -3.559 5.328 1.00 95.75 102 TRP A N 1
ATOM 727 C CA . TRP A 1 102 ? -8.706 -4.133 4.887 1.00 95.75 102 TRP A CA 1
ATOM 728 C C . TRP A 1 102 ? -9.262 -5.159 5.878 1.00 95.75 102 TRP A C 1
ATOM 730 O O . TRP A 1 102 ? -10.473 -5.199 6.102 1.00 95.75 102 TRP A O 1
ATOM 740 N N . TRP A 1 103 ? -8.389 -5.937 6.525 1.00 95.25 103 TRP A N 1
ATOM 741 C CA . TRP A 1 103 ? -8.756 -6.858 7.597 1.00 95.25 103 TRP A CA 1
ATOM 742 C C . TRP A 1 103 ? -9.397 -6.124 8.780 1.00 95.25 103 TRP A C 1
ATOM 744 O O . TRP A 1 103 ? -10.553 -6.393 9.110 1.00 95.25 103 TRP A O 1
ATOM 754 N N . VAL A 1 104 ? -8.706 -5.137 9.366 1.00 94.25 104 VAL A N 1
ATOM 755 C CA . VAL A 1 104 ? -9.239 -4.330 10.477 1.00 94.25 104 VAL A CA 1
ATOM 756 C C . VAL A 1 104 ? -10.537 -3.639 10.058 1.00 94.25 104 VAL A C 1
ATOM 758 O O . VAL A 1 104 ? -11.518 -3.675 10.804 1.00 94.25 104 VAL A O 1
ATOM 761 N N . ARG A 1 105 ? -10.590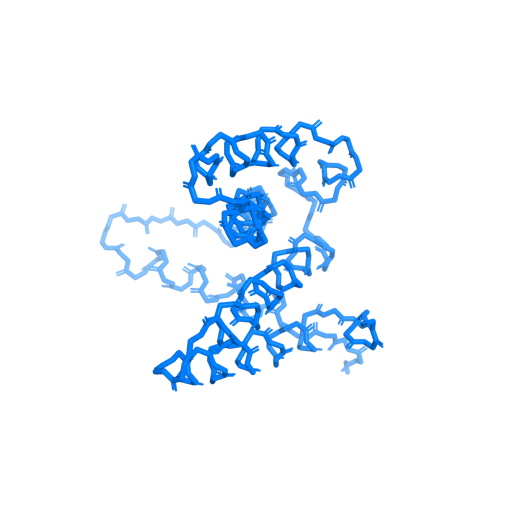 -3.078 8.842 1.00 92.56 105 ARG A N 1
ATOM 762 C CA . ARG A 1 105 ? -11.790 -2.435 8.293 1.00 92.56 105 ARG A CA 1
ATOM 763 C C . ARG A 1 105 ? -12.975 -3.400 8.187 1.00 92.56 105 ARG A C 1
ATOM 765 O O . ARG A 1 105 ? -14.100 -2.996 8.479 1.00 92.56 105 ARG A O 1
ATOM 772 N N . SER A 1 106 ? -12.742 -4.663 7.825 1.00 93.62 106 SER A N 1
ATOM 773 C CA . SER A 1 106 ? -13.796 -5.682 7.723 1.00 93.62 106 SER A CA 1
ATOM 774 C C . SER A 1 106 ? -14.447 -6.023 9.068 1.00 93.62 106 SER A C 1
ATOM 776 O O . SER A 1 106 ? -15.656 -6.241 9.129 1.00 93.62 106 SER A O 1
ATOM 778 N N . LEU A 1 107 ? -13.674 -5.973 10.158 1.00 92.75 107 LEU A N 1
ATOM 779 C CA . LEU A 1 107 ? -14.126 -6.299 11.514 1.00 92.75 107 LEU A CA 1
ATOM 780 C C . LEU A 1 107 ? -14.817 -5.127 12.235 1.00 92.75 107 LEU A C 1
ATOM 782 O O . LEU A 1 107 ? -15.404 -5.311 13.299 1.00 92.75 107 LEU A O 1
ATOM 786 N N . ARG A 1 108 ? -14.767 -3.909 11.676 1.00 87.44 108 ARG A N 1
ATOM 787 C CA . ARG A 1 108 ? -15.239 -2.680 12.343 1.00 87.44 108 ARG A CA 1
ATOM 788 C C . ARG A 1 108 ? -16.747 -2.595 12.559 1.00 87.44 108 ARG A C 1
ATOM 790 O O . ARG A 1 108 ? -17.190 -1.844 13.425 1.00 87.44 108 ARG A O 1
ATOM 797 N N . THR A 1 109 ? -17.560 -3.274 11.752 1.00 87.69 109 THR A N 1
ATOM 798 C CA . THR A 1 109 ? -19.028 -3.172 11.824 1.00 87.69 109 THR A CA 1
ATOM 799 C C . THR A 1 109 ? -19.676 -4.386 11.162 1.00 87.69 109 THR A C 1
ATOM 801 O O . THR A 1 109 ? -19.139 -4.918 10.199 1.00 87.69 109 THR A O 1
ATOM 804 N N . GLN A 1 110 ? -20.878 -4.780 11.595 1.00 83.25 110 GLN A N 1
ATOM 805 C CA . GLN A 1 110 ? -21.633 -5.907 11.014 1.00 83.25 110 GLN A CA 1
ATOM 806 C C . GLN A 1 110 ? -21.846 -5.800 9.487 1.00 83.25 110 GLN A C 1
ATOM 808 O O . GLN A 1 110 ? -21.907 -6.808 8.791 1.00 83.25 110 GLN A O 1
ATOM 813 N N . LYS A 1 111 ? -21.920 -4.578 8.937 1.00 88.25 111 LYS A N 1
ATOM 814 C CA . LYS A 1 111 ? -22.043 -4.336 7.486 1.00 88.25 111 LYS A CA 1
ATOM 815 C C . LYS A 1 111 ? -20.703 -4.352 6.732 1.00 88.25 111 LYS A C 1
ATOM 817 O O . LYS A 1 111 ? -20.712 -4.363 5.508 1.00 88.25 111 LYS A O 1
ATOM 822 N N . SER A 1 112 ? -19.567 -4.371 7.430 1.00 89.19 112 SER A N 1
ATOM 823 C CA . SER A 1 112 ? -18.224 -4.257 6.841 1.00 89.19 112 SER A CA 1
ATOM 824 C C . SER A 1 112 ? -17.647 -5.579 6.320 1.00 89.19 112 SER A C 1
ATOM 826 O O . SER A 1 112 ? -16.569 -5.576 5.731 1.00 89.19 112 SER A O 1
ATOM 828 N N . TRP A 1 113 ? -18.359 -6.700 6.472 1.00 90.00 113 TRP A N 1
ATOM 829 C C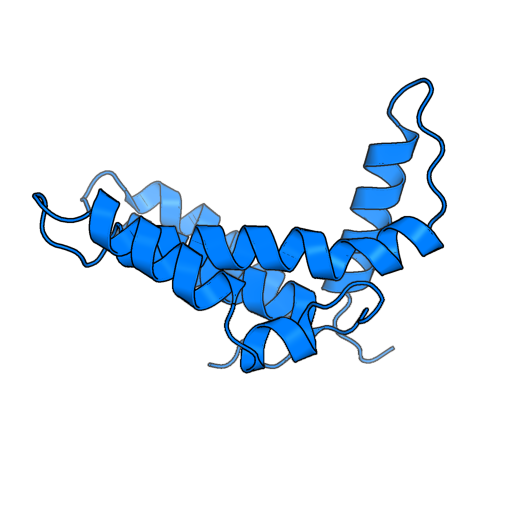A . TRP A 1 113 ? -17.904 -8.037 6.060 1.00 90.00 113 TRP A 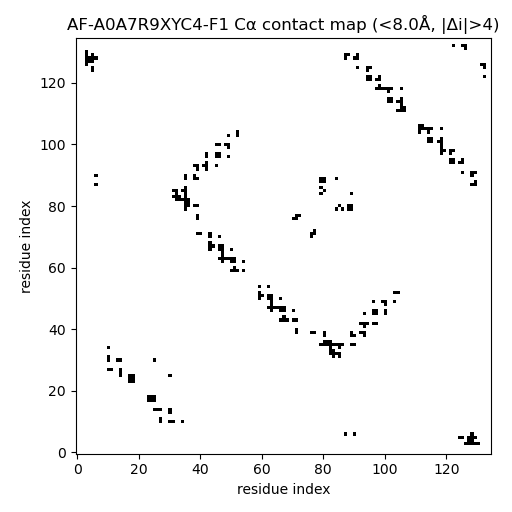CA 1
ATOM 830 C C . TRP A 1 113 ? -17.420 -8.113 4.599 1.00 90.00 113 TRP A C 1
ATOM 832 O O . TRP A 1 113 ? -16.508 -8.874 4.295 1.00 90.00 113 TRP A O 1
ATOM 842 N N . GLN A 1 114 ? -17.961 -7.284 3.698 1.00 92.25 114 GLN A N 1
ATOM 843 C CA . GLN A 1 114 ? -17.555 -7.230 2.287 1.00 92.25 114 GLN A CA 1
ATOM 844 C C . GLN A 1 114 ? -16.074 -6.848 2.097 1.00 92.25 114 GLN A C 1
ATOM 846 O O . GLN A 1 114 ? -15.437 -7.319 1.155 1.00 92.25 114 GLN A O 1
ATOM 851 N N . PHE A 1 115 ? -15.489 -6.058 3.009 1.00 93.06 115 PHE A N 1
ATOM 852 C CA . PHE A 1 115 ? -14.060 -5.726 2.972 1.00 93.06 115 PHE A CA 1
ATOM 853 C C . PHE A 1 115 ? -13.162 -6.951 3.220 1.00 93.06 115 PHE A C 1
ATOM 855 O O . PHE A 1 115 ? -11.995 -6.921 2.836 1.00 93.06 115 PHE A O 1
ATOM 862 N N . ALA A 1 116 ? -13.689 -8.054 3.773 1.00 92.44 116 ALA A N 1
ATOM 863 C CA . ALA A 1 116 ? -12.935 -9.297 3.933 1.00 92.44 116 ALA A CA 1
ATOM 864 C C . ALA A 1 116 ? -12.549 -9.929 2.582 1.00 92.44 116 ALA A C 1
ATOM 866 O O . ALA A 1 116 ? -11.484 -10.531 2.486 1.00 92.44 116 ALA A O 1
ATOM 867 N N . PHE A 1 117 ? -13.338 -9.740 1.514 1.00 94.94 117 PHE A N 1
ATOM 868 C CA . PHE A 1 117 ? -12.937 -10.175 0.168 1.00 94.94 117 PHE A CA 1
ATOM 869 C C . PHE A 1 117 ? -11.744 -9.372 -0.364 1.00 94.94 117 PHE A C 1
ATOM 871 O O . PHE A 1 117 ? -10.845 -9.936 -0.982 1.00 94.94 117 PHE A O 1
ATOM 878 N N . ILE A 1 118 ? -11.703 -8.065 -0.085 1.00 94.44 118 ILE A N 1
ATOM 879 C CA . ILE A 1 118 ? -10.587 -7.188 -0.470 1.00 94.44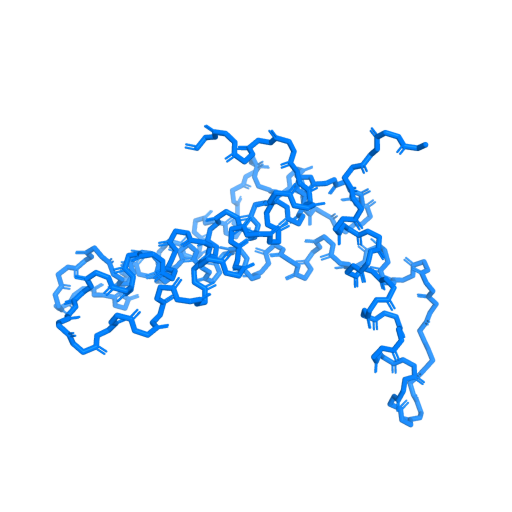 118 ILE A CA 1
ATOM 880 C C . ILE A 1 118 ? -9.342 -7.522 0.367 1.00 94.44 118 ILE A C 1
ATOM 882 O O . ILE A 1 118 ? -8.237 -7.574 -0.173 1.00 94.44 118 ILE A O 1
ATOM 886 N N . ALA A 1 119 ? -9.514 -7.835 1.655 1.00 94.31 119 ALA A N 1
ATOM 887 C CA . ALA A 1 119 ? -8.446 -8.349 2.510 1.00 94.31 119 ALA A CA 1
ATOM 888 C C . ALA A 1 119 ? -7.900 -9.693 1.994 1.00 94.31 119 ALA A C 1
ATOM 890 O O . ALA A 1 119 ? -6.690 -9.846 1.875 1.00 94.31 119 ALA A O 1
ATOM 891 N N . ALA A 1 120 ? -8.768 -10.634 1.604 1.00 94.25 120 ALA A N 1
ATOM 892 C CA . ALA A 1 120 ? -8.364 -11.922 1.037 1.00 94.25 120 ALA A CA 1
ATOM 893 C C . ALA A 1 120 ? -7.637 -11.774 -0.314 1.00 94.25 120 ALA A C 1
ATOM 895 O O . ALA A 1 120 ? -6.632 -12.443 -0.545 1.00 94.25 120 ALA A O 1
ATOM 896 N N . ALA A 1 121 ? -8.088 -10.865 -1.185 1.00 93.75 121 ALA A N 1
ATOM 897 C CA . ALA A 1 121 ? -7.399 -10.548 -2.437 1.00 93.75 121 ALA A CA 1
ATOM 898 C C . ALA A 1 121 ? -6.026 -9.887 -2.194 1.00 93.75 121 ALA A C 1
ATOM 900 O O . ALA A 1 121 ? -5.053 -10.219 -2.869 1.00 93.75 121 ALA A O 1
ATOM 901 N N . SER A 1 122 ? -5.929 -9.006 -1.193 1.00 92.94 122 SER A N 1
ATOM 902 C CA . SER A 1 122 ? -4.665 -8.380 -0.772 1.00 92.94 122 SER A CA 1
ATOM 903 C C . SER A 1 122 ? -3.696 -9.407 -0.173 1.00 92.94 122 SER A C 1
ATOM 905 O O . SER A 1 122 ? -2.510 -9.393 -0.499 1.00 92.94 122 SER A O 1
ATOM 907 N N . TYR A 1 123 ? -4.205 -10.356 0.620 1.00 94.00 123 TYR A N 1
ATOM 908 C CA . TYR A 1 123 ? -3.428 -11.472 1.158 1.00 94.00 123 TYR A CA 1
ATOM 909 C C . TYR A 1 123 ? -2.923 -12.394 0.041 1.00 94.00 123 TYR A C 1
ATOM 911 O O . TYR A 1 123 ? -1.741 -12.722 0.005 1.00 94.00 123 TYR A O 1
ATOM 919 N N . PHE A 1 124 ? -3.774 -12.753 -0.926 1.00 93.62 124 PHE A N 1
ATOM 920 C CA . PHE A 1 124 ? -3.363 -13.534 -2.099 1.00 93.62 124 PHE A CA 1
ATOM 921 C C . PHE A 1 124 ? -2.255 -12.830 -2.900 1.00 93.62 124 PHE A C 1
ATOM 923 O O . PHE A 1 124 ? -1.276 -13.465 -3.293 1.00 93.62 124 PHE A O 1
ATOM 930 N N . TYR A 1 125 ? -2.361 -11.510 -3.083 1.00 93.19 125 TYR A N 1
ATOM 931 C CA . TYR A 1 125 ? -1.298 -10.710 -3.688 1.00 93.19 125 TYR A CA 1
ATOM 932 C C . TYR A 1 125 ? -0.002 -10.733 -2.858 1.00 93.19 125 TYR A C 1
ATOM 934 O O . TYR A 1 125 ? 1.075 -10.915 -3.423 1.00 93.19 125 TYR A O 1
ATOM 942 N N . MET A 1 126 ? -0.090 -10.628 -1.526 1.00 92.75 126 MET A N 1
ATOM 943 C CA . MET A 1 126 ? 1.070 -10.736 -0.634 1.00 92.75 126 MET A CA 1
ATOM 944 C C . MET A 1 126 ? 1.773 -12.096 -0.765 1.00 92.75 126 MET A C 1
ATOM 946 O O . MET A 1 126 ? 2.987 -12.126 -0.960 1.00 92.75 126 MET A O 1
ATOM 950 N N . VAL A 1 127 ? 1.020 -13.204 -0.746 1.00 92.38 127 VAL A N 1
ATOM 951 C CA . VAL A 1 127 ? 1.536 -14.572 -0.965 1.00 92.38 127 VAL A CA 1
ATOM 952 C C . VAL A 1 127 ? 2.229 -14.694 -2.324 1.00 92.38 127 VAL A C 1
ATOM 954 O O . VAL A 1 127 ? 3.264 -15.347 -2.436 1.00 92.38 127 VAL A O 1
ATOM 957 N N . ALA A 1 128 ? 1.691 -14.054 -3.366 1.00 90.19 128 ALA A N 1
ATOM 958 C CA . ALA A 1 128 ? 2.289 -14.059 -4.698 1.00 90.19 128 ALA A CA 1
ATOM 959 C C . ALA A 1 128 ? 3.543 -13.171 -4.818 1.00 90.19 128 ALA A C 1
ATOM 961 O O . ALA A 1 128 ? 4.334 -13.388 -5.736 1.00 90.19 128 ALA A O 1
ATOM 962 N N . ALA A 1 129 ? 3.726 -12.182 -3.938 1.00 87.31 129 ALA A N 1
ATOM 963 C CA . ALA A 1 129 ? 4.811 -11.202 -4.002 1.00 87.31 129 ALA A CA 1
ATOM 964 C C . ALA A 1 129 ? 5.989 -11.500 -3.056 1.00 87.31 129 ALA A C 1
ATOM 966 O O . ALA A 1 129 ? 7.120 -11.152 -3.388 1.00 87.31 129 ALA A O 1
ATOM 967 N N . TRP A 1 130 ? 5.764 -12.115 -1.889 1.00 88.75 130 TRP A N 1
ATOM 968 C CA . TRP A 1 130 ? 6.808 -12.258 -0.867 1.00 88.75 130 TRP A CA 1
ATOM 969 C C . TRP A 1 130 ? 6.591 -13.440 0.080 1.00 88.75 130 TRP A C 1
ATOM 971 O O . TRP A 1 130 ? 5.498 -13.662 0.589 1.00 88.75 130 TRP A O 1
ATOM 981 N N . GLY A 1 131 ? 7.677 -14.157 0.389 1.00 84.69 131 GLY A N 1
ATOM 982 C CA . GLY A 1 131 ? 7.656 -15.359 1.232 1.00 84.69 131 GLY A CA 1
ATOM 983 C C . GLY A 1 131 ? 7.358 -15.138 2.719 1.00 84.69 131 GLY A C 1
ATOM 984 O O . GLY A 1 131 ? 7.161 -16.113 3.434 1.00 84.69 131 GLY A O 1
ATOM 985 N N . GLY A 1 132 ? 7.296 -13.890 3.191 1.00 81.12 132 GLY A N 1
ATOM 986 C CA . GLY A 1 132 ? 6.913 -13.563 4.569 1.00 81.12 132 GLY A CA 1
ATOM 987 C C . GLY A 1 132 ? 5.403 -13.590 4.838 1.00 81.12 132 GLY A C 1
ATOM 988 O O . GLY A 1 132 ? 4.979 -13.161 5.903 1.00 81.12 132 GLY A O 1
ATOM 989 N N . TYR A 1 133 ? 4.586 -14.108 3.913 1.00 85.81 133 TYR A N 1
ATOM 990 C CA . TYR A 1 133 ? 3.127 -14.254 4.064 1.00 85.81 133 TYR A CA 1
ATOM 991 C C . TYR A 1 133 ? 2.675 -15.177 5.216 1.00 85.81 133 TYR A C 1
ATOM 993 O O . TYR A 1 133 ? 1.475 -15.307 5.474 1.00 85.81 133 TYR A O 1
ATOM 1001 N N . THR A 1 134 ? 3.623 -15.873 5.849 1.00 88.19 134 THR A N 1
ATOM 1002 C CA . THR A 1 134 ? 3.429 -16.738 7.020 1.00 88.19 134 THR A CA 1
ATOM 1003 C C . THR A 1 134 ? 3.371 -15.975 8.347 1.00 88.19 134 THR A C 1
ATOM 1005 O O . THR A 1 134 ? 3.056 -16.595 9.363 1.00 88.19 134 THR A O 1
ATOM 1008 N N . PHE A 1 135 ? 3.699 -14.678 8.338 1.00 81.94 135 PHE A N 1
ATOM 1009 C CA . PHE A 1 135 ? 3.561 -13.744 9.459 1.00 81.94 135 PHE A CA 1
ATOM 1010 C C . PHE A 1 135 ? 2.118 -13.231 9.587 1.00 81.94 135 PHE A C 1
ATOM 1012 O O . PHE A 1 135 ? 1.595 -13.279 10.721 1.00 81.94 135 PHE A O 1
#

Solvent-accessible surface area (backbone atoms only — not comparable to full-atom values): 6861 Å² total; per-residue (Å²): 134,97,68,64,56,36,56,61,54,49,47,53,49,52,40,55,58,48,56,66,40,86,100,42,87,69,57,67,63,56,43,46,27,44,44,14,38,58,30,44,53,52,21,17,50,21,42,11,48,43,31,35,40,93,46,58,86,96,42,18,68,61,42,14,52,52,38,24,55,51,49,70,68,32,61,85,50,46,79,40,16,38,67,58,42,73,49,51,61,14,58,29,53,26,25,53,31,41,18,52,28,28,42,56,54,15,72,71,42,93,86,28,54,70,36,41,59,56,15,51,53,29,43,53,48,22,54,33,26,29,90,70,66,83,114

Radius of gyration: 16.05 Å; Cα contacts (8 Å, |Δi|>4): 171; chains: 1; bounding box: 38×34×45 Å

pLDDT: mean 91.71, std 5.65, range [45.19, 97.0]

Sequence (135 aa):
TTIYPGMQFTAAGIYNALNAIPDVTVSLNDVCVFMPAAFSVLASLFTGGIAWEAASEGNKASSAVVAIAVMAIQPGHLMRSVAGAFDNESVAVTAITGTFYWWVRSLRTQKSWQFAFIAAASYFYMVAAWGGYTF

Organism: Micromonas pusilla (NCBI:txid38833)